Protein AF-A0A3M2M0C8-F1 (afdb_monomer)

pLDDT: mean 87.34, std 14.23, range [45.69, 97.81]

Organism: NCBI:txid2483351

Sequence (74 aa):
MIGTSGTVPARAVILVVLRRMFPAWDIHLCGRGIWRAEGPMLISASSCDGFVQALGDADPEALARAAEGLRLPA

Mean predicted aligned error: 6.17 Å

Solvent-accessible surface area (backbone atoms only — not comparable to full-atom values): 4524 Å² total; per-residue (Å²): 140,80,90,69,92,63,80,76,53,68,68,59,56,50,52,56,50,50,42,67,41,38,71,83,36,57,65,51,72,45,99,84,63,33,41,36,34,44,56,102,56,83,46,75,25,79,44,69,69,60,36,53,51,53,47,33,76,73,38,53,67,41,44,52,57,36,47,66,77,58,64,69,82,130

Structure (mmCIF, N/CA/C/O backbone):
data_AF-A0A3M2M0C8-F1
#
_entry.id   AF-A0A3M2M0C8-F1
#
loop_
_atom_site.group_PDB
_atom_site.id
_atom_site.type_symbol
_atom_site.label_atom_id
_atom_site.label_alt_id
_atom_site.label_comp_id
_atom_site.label_asym_id
_atom_site.label_entity_id
_atom_site.label_seq_id
_atom_site.pdbx_PDB_ins_code
_atom_site.Cartn_x
_atom_site.Cartn_y
_atom_site.Cartn_z
_atom_site.occupancy
_atom_site.B_iso_or_equiv
_atom_site.auth_seq_id
_atom_site.auth_comp_id
_atom_site.auth_asym_id
_atom_site.auth_atom_id
_atom_site.pdbx_PDB_model_num
ATOM 1 N N . MET A 1 1 ? -0.729 -18.744 -29.917 1.00 46.41 1 MET A N 1
ATOM 2 C CA . MET A 1 1 ? 0.597 -18.776 -29.269 1.00 46.41 1 MET A CA 1
ATOM 3 C C . MET A 1 1 ? 1.225 -17.404 -29.422 1.00 46.41 1 MET A C 1
ATOM 5 O O . MET A 1 1 ? 1.551 -17.036 -30.539 1.00 46.41 1 MET A O 1
ATOM 9 N N . ILE A 1 2 ? 1.325 -16.631 -28.343 1.00 49.44 2 ILE A N 1
ATOM 10 C CA . ILE A 1 2 ? 2.106 -15.390 -28.322 1.00 49.44 2 ILE A CA 1
ATOM 11 C C . ILE A 1 2 ? 3.029 -15.529 -27.121 1.00 49.44 2 ILE A C 1
ATOM 13 O O . ILE A 1 2 ? 2.589 -15.446 -25.978 1.00 49.44 2 ILE A O 1
ATOM 17 N N . GLY A 1 3 ? 4.285 -15.867 -27.395 1.00 52.56 3 GLY A N 1
ATOM 18 C CA . GLY A 1 3 ? 5.325 -15.898 -26.384 1.00 52.56 3 GLY A CA 1
ATOM 19 C C . GLY A 1 3 ? 5.659 -14.468 -25.993 1.00 52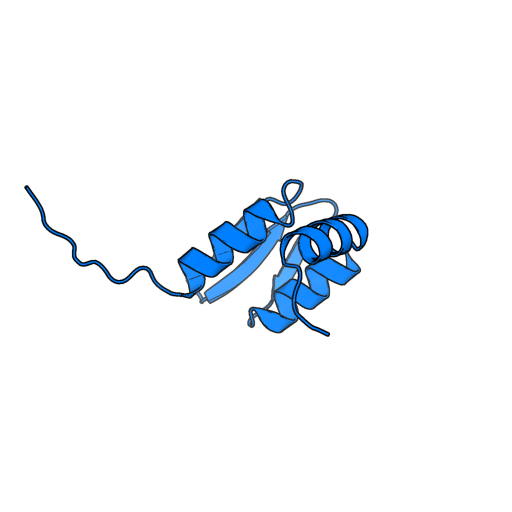.56 3 GLY A C 1
ATOM 20 O O . GLY A 1 3 ? 6.312 -13.757 -26.749 1.00 52.56 3 GLY A O 1
ATOM 21 N N . THR A 1 4 ? 5.218 -14.042 -24.817 1.00 55.41 4 THR A N 1
ATOM 22 C CA . THR A 1 4 ? 5.838 -12.911 -24.138 1.00 55.41 4 THR A CA 1
ATOM 23 C C . THR A 1 4 ? 6.797 -13.486 -23.108 1.00 55.41 4 THR A C 1
ATOM 25 O O . THR A 1 4 ? 6.391 -13.787 -21.988 1.00 55.41 4 THR A O 1
ATOM 28 N N . SER A 1 5 ? 8.088 -13.561 -23.431 1.00 61.16 5 SER A N 1
ATOM 29 C CA . SER A 1 5 ? 9.115 -13.368 -22.396 1.00 61.16 5 SER A CA 1
ATOM 30 C C . SER A 1 5 ? 9.086 -11.886 -22.002 1.00 61.16 5 SER A C 1
ATOM 32 O O . SER A 1 5 ? 9.996 -11.123 -22.300 1.00 61.16 5 SER A O 1
ATOM 34 N N . GLY A 1 6 ? 7.948 -11.438 -21.471 1.00 58.66 6 GLY A N 1
ATOM 35 C CA . GLY A 1 6 ? 7.704 -10.060 -21.088 1.00 58.66 6 GLY A CA 1
ATOM 36 C C . GLY A 1 6 ? 8.239 -9.879 -19.686 1.00 58.66 6 GLY A C 1
ATOM 37 O O . GLY A 1 6 ? 7.656 -10.391 -18.734 1.00 58.66 6 GLY A O 1
ATOM 38 N N . THR A 1 7 ? 9.365 -9.191 -19.556 1.00 73.81 7 THR A N 1
ATOM 39 C CA . THR A 1 7 ? 9.931 -8.829 -18.261 1.00 73.81 7 THR A CA 1
ATOM 40 C C . THR A 1 7 ? 8.859 -8.102 -17.452 1.00 73.81 7 THR A C 1
ATOM 42 O O . THR A 1 7 ? 8.415 -7.020 -17.840 1.00 73.81 7 THR A O 1
ATOM 45 N N . VAL A 1 8 ? 8.403 -8.699 -16.349 1.00 79.19 8 VAL A N 1
ATOM 46 C CA . VAL A 1 8 ? 7.451 -8.039 -15.451 1.00 79.19 8 VAL A CA 1
ATOM 47 C C . VAL A 1 8 ? 8.156 -6.805 -14.882 1.00 79.19 8 VAL A C 1
ATOM 49 O O . VAL A 1 8 ? 9.225 -6.951 -14.284 1.00 79.1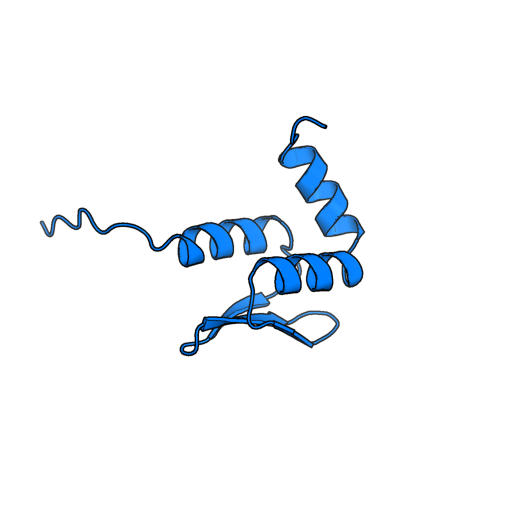9 8 VAL A O 1
ATOM 52 N N . PRO A 1 9 ? 7.617 -5.582 -15.055 1.00 87.12 9 PRO A N 1
ATOM 53 C CA . PRO A 1 9 ? 8.240 -4.397 -14.484 1.00 87.12 9 PRO A CA 1
ATOM 54 C C . PRO A 1 9 ? 8.354 -4.557 -12.966 1.00 87.12 9 PRO A C 1
ATOM 56 O O . PRO A 1 9 ? 7.368 -4.917 -12.326 1.00 87.12 9 PRO A O 1
ATOM 59 N N . ALA A 1 10 ? 9.507 -4.234 -12.374 1.00 89.19 10 ALA A N 1
ATOM 60 C CA . ALA A 1 10 ? 9.719 -4.362 -10.925 1.00 89.19 10 ALA A CA 1
ATOM 61 C C . ALA A 1 10 ? 8.598 -3.692 -10.105 1.00 89.19 10 ALA A C 1
ATOM 63 O O . ALA A 1 10 ? 8.068 -4.266 -9.160 1.00 89.19 10 ALA A O 1
ATOM 64 N N . ARG A 1 11 ? 8.136 -2.522 -10.558 1.00 90.12 11 ARG A N 1
ATOM 65 C CA . ARG A 1 11 ? 6.983 -1.800 -9.996 1.00 90.12 11 ARG A CA 1
ATOM 66 C C . ARG A 1 11 ? 5.679 -2.607 -9.955 1.00 90.12 11 ARG A C 1
ATOM 68 O O . ARG A 1 11 ? 4.910 -2.454 -9.018 1.00 90.12 11 ARG A O 1
ATOM 75 N N . ALA A 1 12 ? 5.421 -3.463 -10.943 1.00 90.38 12 ALA A N 1
ATOM 76 C CA . ALA A 1 12 ? 4.229 -4.307 -10.962 1.00 90.38 12 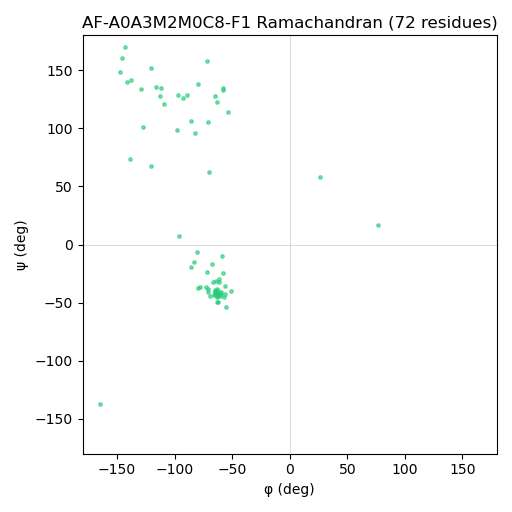ALA A CA 1
ATOM 77 C C . ALA A 1 12 ? 4.335 -5.440 -9.931 1.00 90.38 12 ALA A C 1
ATOM 79 O O . ALA A 1 12 ? 3.349 -5.758 -9.274 1.00 90.38 12 ALA A O 1
ATOM 80 N N . VAL A 1 13 ? 5.538 -5.996 -9.740 1.00 92.44 13 VAL A N 1
ATOM 81 C CA . VAL A 1 13 ? 5.804 -6.982 -8.681 1.00 92.44 13 VAL A CA 1
ATOM 82 C C . VAL A 1 13 ? 5.599 -6.349 -7.307 1.00 92.44 13 VAL A C 1
ATOM 84 O O . VAL A 1 13 ? 4.850 -6.879 -6.492 1.00 92.44 13 VAL A O 1
ATOM 87 N N . ILE A 1 14 ? 6.196 -5.177 -7.082 1.00 93.62 14 ILE A N 1
ATOM 88 C CA . ILE A 1 14 ? 6.048 -4.414 -5.838 1.00 93.62 14 ILE A CA 1
ATOM 89 C C . ILE A 1 14 ? 4.572 -4.104 -5.566 1.00 93.62 14 ILE A C 1
ATOM 91 O O . ILE A 1 14 ? 4.099 -4.335 -4.461 1.00 93.62 14 ILE A O 1
ATOM 95 N N . LEU A 1 15 ? 3.814 -3.660 -6.573 1.00 94.75 15 LEU A N 1
ATOM 96 C CA . LEU A 1 15 ? 2.384 -3.383 -6.421 1.00 94.75 15 LEU A CA 1
ATOM 97 C C . LEU A 1 15 ? 1.600 -4.602 -5.910 1.00 94.75 15 LEU A C 1
ATOM 99 O O . LEU A 1 15 ? 0.746 -4.468 -5.036 1.00 94.75 15 LEU A O 1
ATOM 103 N N . VAL A 1 16 ? 1.895 -5.793 -6.436 1.00 94.25 16 VAL A N 1
ATOM 104 C CA . VAL A 1 16 ? 1.268 -7.043 -5.980 1.00 94.25 16 VAL A CA 1
ATOM 105 C C . VAL A 1 16 ? 1.643 -7.354 -4.533 1.00 94.25 16 VAL A C 1
ATOM 107 O O . VAL A 1 16 ? 0.779 -7.772 -3.765 1.00 94.25 16 VAL A O 1
ATOM 110 N N . VAL A 1 17 ? 2.9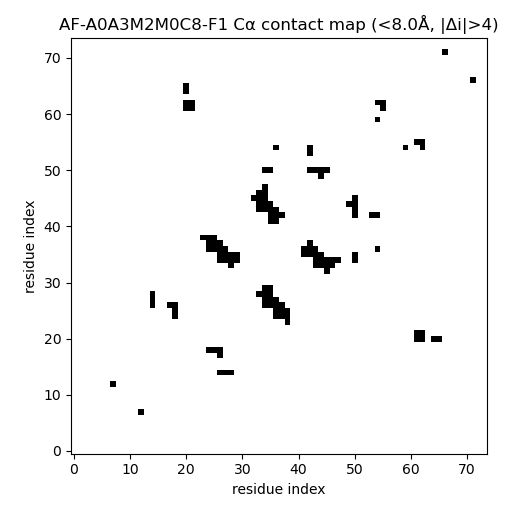02 -7.137 -4.150 1.00 93.44 17 VAL A N 1
ATOM 111 C CA . VAL A 1 17 ? 3.359 -7.327 -2.767 1.00 93.44 17 VAL A CA 1
ATOM 112 C C . VAL A 1 17 ? 2.630 -6.367 -1.827 1.00 93.44 17 VAL A C 1
ATOM 114 O O . VAL A 1 17 ? 2.026 -6.819 -0.859 1.00 93.44 17 VAL A O 1
ATOM 117 N N . LEU A 1 18 ? 2.578 -5.075 -2.154 1.00 95.06 18 LEU A N 1
ATOM 118 C CA . LEU A 1 18 ? 1.919 -4.065 -1.321 1.00 95.06 18 LEU A CA 1
ATOM 119 C C . LEU A 1 18 ? 0.430 -4.355 -1.118 1.00 95.06 18 LEU A C 1
ATOM 121 O O . LEU A 1 18 ? -0.050 -4.299 0.008 1.00 95.06 18 LEU A O 1
ATOM 125 N N . ARG A 1 19 ? -0.288 -4.762 -2.171 1.00 96.00 19 ARG A N 1
ATOM 126 C CA . ARG A 1 19 ? -1.705 -5.161 -2.063 1.00 96.00 19 ARG A CA 1
ATOM 127 C C . ARG A 1 19 ? -1.929 -6.368 -1.153 1.00 96.00 19 ARG A C 1
ATOM 129 O O . ARG A 1 19 ? -2.990 -6.494 -0.556 1.00 96.00 19 ARG A O 1
ATOM 136 N N . ARG A 1 20 ? -0.951 -7.273 -1.055 1.00 93.62 20 ARG A N 1
ATOM 137 C CA . ARG A 1 20 ? -1.015 -8.417 -0.132 1.00 93.62 20 ARG A CA 1
ATOM 138 C C . ARG A 1 20 ? -0.703 -8.012 1.304 1.00 93.62 20 ARG A C 1
ATOM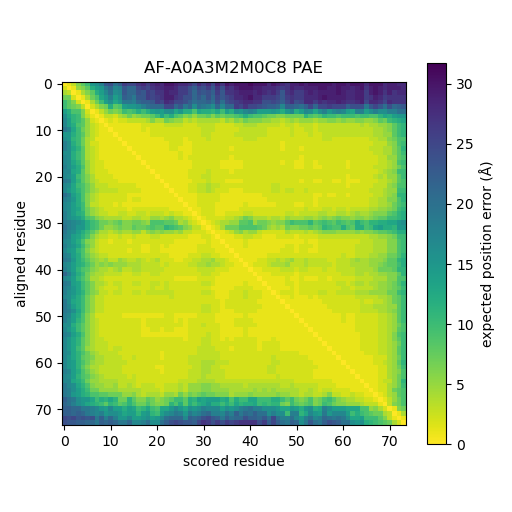 140 O O . ARG A 1 20 ? -1.302 -8.565 2.217 1.00 93.62 20 ARG A O 1
ATOM 147 N N . MET A 1 21 ? 0.226 -7.077 1.493 1.00 93.69 21 MET A N 1
ATOM 148 C CA . MET A 1 21 ? 0.608 -6.570 2.814 1.00 93.69 21 MET A CA 1
ATOM 149 C C . MET A 1 21 ? -0.490 -5.696 3.433 1.00 93.69 21 MET A C 1
ATOM 151 O O . MET A 1 21 ? -0.745 -5.791 4.628 1.00 93.69 21 MET A O 1
ATOM 155 N N . PHE A 1 22 ? -1.166 -4.891 2.612 1.00 95.50 22 PHE A N 1
ATOM 156 C CA . PHE A 1 22 ? -2.178 -3.919 3.027 1.00 95.50 22 PHE A CA 1
ATOM 157 C C . PHE A 1 22 ? -3.530 -4.217 2.356 1.00 95.50 22 PHE A C 1
ATOM 159 O O . PHE A 1 22 ? -3.993 -3.442 1.519 1.00 95.50 22 PHE A O 1
ATOM 166 N N . PRO A 1 23 ? -4.192 -5.340 2.692 1.00 94.56 23 PRO A N 1
ATOM 167 C CA . PRO A 1 23 ? -5.399 -5.787 1.992 1.00 94.56 23 PRO A CA 1
ATOM 168 C C . PRO A 1 23 ? -6.615 -4.871 2.191 1.00 94.56 23 PRO A C 1
ATOM 170 O O . PRO A 1 23 ? -7.576 -4.966 1.433 1.00 94.56 23 PRO A O 1
ATOM 173 N N . ALA A 1 24 ? -6.592 -3.999 3.203 1.00 95.44 24 ALA A N 1
ATOM 174 C CA . ALA A 1 24 ? -7.645 -3.016 3.458 1.00 95.44 24 ALA A CA 1
ATOM 175 C C . ALA A 1 24 ? -7.539 -1.755 2.576 1.00 95.44 24 ALA A C 1
ATOM 177 O O . ALA A 1 24 ? -8.429 -0.909 2.621 1.00 95.44 24 ALA A O 1
ATOM 178 N N . TRP A 1 25 ? -6.464 -1.622 1.795 1.00 97.25 25 TRP A N 1
ATOM 179 C CA . TRP A 1 25 ? -6.165 -0.437 1.000 1.00 97.25 25 TRP A CA 1
ATOM 180 C C . TRP A 1 25 ? -6.292 -0.729 -0.495 1.00 97.25 25 TRP A C 1
ATOM 182 O O . TRP A 1 25 ? -5.749 -1.717 -0.997 1.00 97.25 25 TRP A O 1
ATOM 192 N N . ASP A 1 26 ? -6.940 0.170 -1.237 1.00 97.50 26 ASP A N 1
ATOM 193 C CA . ASP A 1 26 ? -6.896 0.144 -2.698 1.00 97.50 26 ASP A CA 1
ATOM 194 C C . ASP A 1 26 ? -5.614 0.820 -3.189 1.00 97.50 26 ASP A C 1
ATOM 196 O O . ASP A 1 26 ? -5.508 2.045 -3.285 1.00 97.50 26 ASP A O 1
ATOM 200 N N . ILE A 1 27 ? -4.603 -0.004 -3.460 1.00 97.81 27 ILE A N 1
ATOM 201 C CA . ILE A 1 27 ? -3.277 0.452 -3.872 1.00 97.81 27 ILE A CA 1
ATOM 202 C C . ILE A 1 27 ? -3.155 0.397 -5.390 1.00 97.81 27 ILE A C 1
ATOM 204 O O . ILE A 1 27 ? -3.360 -0.654 -6.001 1.00 97.81 27 ILE A O 1
ATOM 208 N N . HIS A 1 28 ? -2.729 1.488 -6.020 1.00 95.88 28 HIS A N 1
ATOM 209 C CA . HIS A 1 28 ? -2.491 1.551 -7.460 1.00 95.88 28 HIS A CA 1
ATOM 210 C C . HIS A 1 28 ? -1.315 2.469 -7.820 1.00 95.88 28 HIS A C 1
ATOM 212 O O . HIS A 1 28 ? -0.880 3.318 -7.042 1.00 95.88 28 HIS A O 1
ATOM 218 N N . LEU A 1 29 ? -0.779 2.281 -9.030 1.00 93.56 29 LEU A N 1
ATOM 219 C CA . LEU A 1 29 ? 0.265 3.133 -9.595 1.00 93.56 29 LEU A CA 1
ATOM 220 C C . LEU A 1 29 ? -0.330 3.967 -10.730 1.00 93.56 29 LEU A C 1
ATOM 222 O O . LEU A 1 29 ? -0.817 3.425 -11.722 1.00 93.56 29 LEU A O 1
ATOM 226 N N . CYS A 1 30 ? -0.266 5.287 -10.606 1.00 89.25 30 CYS A N 1
ATOM 227 C CA . CYS A 1 30 ? -0.728 6.189 -11.652 1.00 89.25 30 CYS A CA 1
ATOM 228 C C . CYS A 1 30 ? 0.217 6.175 -12.862 1.00 89.25 30 CYS A C 1
ATOM 230 O O . 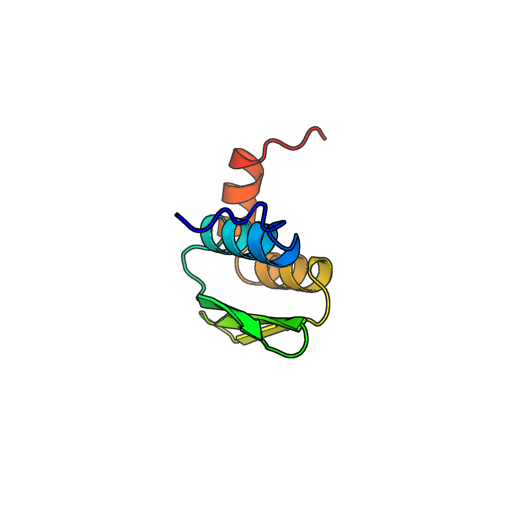CYS A 1 30 ? 1.416 5.927 -12.731 1.00 89.25 30 CYS A O 1
ATOM 232 N N . GLY A 1 31 ? -0.285 6.579 -14.036 1.00 80.62 31 GLY A N 1
ATOM 233 C CA . GLY A 1 31 ? 0.496 6.649 -15.284 1.00 80.62 31 GLY A CA 1
ATOM 234 C C . GLY A 1 31 ? 1.731 7.568 -15.252 1.00 80.62 31 GLY A C 1
ATOM 235 O O . GLY A 1 31 ? 2.551 7.520 -16.160 1.00 80.62 31 GLY A O 1
ATOM 236 N N . ARG A 1 32 ? 1.897 8.377 -14.195 1.00 84.25 32 ARG A N 1
ATOM 237 C CA . ARG A 1 32 ? 3.084 9.213 -13.934 1.00 84.25 32 ARG A CA 1
ATOM 238 C C . ARG A 1 32 ? 4.108 8.566 -12.985 1.00 84.25 32 ARG A C 1
ATOM 240 O O . ARG A 1 32 ? 5.037 9.240 -12.564 1.00 84.25 32 ARG A O 1
ATOM 247 N N . GLY A 1 33 ? 3.929 7.296 -12.614 1.00 86.62 33 GLY A N 1
ATOM 248 C CA . GLY A 1 33 ? 4.807 6.599 -11.664 1.00 86.62 33 GLY A CA 1
ATOM 249 C C . GLY A 1 33 ? 4.584 6.983 -10.197 1.00 86.62 33 GLY A C 1
ATOM 250 O O . GLY A 1 33 ? 5.446 6.718 -9.369 1.00 86.62 33 GLY A O 1
ATOM 251 N N . ILE A 1 34 ? 3.444 7.601 -9.880 1.00 94.12 34 ILE A N 1
ATOM 252 C CA . ILE A 1 34 ? 3.064 7.974 -8.511 1.00 94.12 34 ILE A CA 1
ATOM 253 C C . ILE A 1 34 ? 2.311 6.814 -7.864 1.00 94.12 34 ILE A C 1
ATOM 255 O O . ILE A 1 34 ? 1.344 6.315 -8.446 1.00 94.12 34 ILE A O 1
ATOM 259 N N . TRP A 1 35 ? 2.739 6.421 -6.669 1.00 97.19 35 TRP A N 1
ATOM 260 C CA . TRP A 1 35 ? 2.070 5.426 -5.837 1.00 97.19 35 TRP A CA 1
ATOM 261 C C . TRP A 1 35 ? 0.896 6.062 -5.108 1.00 97.19 35 TRP A C 1
ATOM 263 O O . TRP A 1 35 ? 1.017 7.190 -4.621 1.00 97.19 35 TRP A O 1
ATOM 273 N N . ARG A 1 36 ? -0.233 5.356 -5.046 1.00 97.50 36 ARG A N 1
ATOM 274 C CA . ARG A 1 36 ? -1.439 5.797 -4.346 1.00 97.50 36 ARG A CA 1
ATOM 275 C C . ARG A 1 36 ? -2.077 4.664 -3.566 1.00 97.50 36 ARG A C 1
ATOM 277 O O . ARG A 1 36 ? -2.102 3.536 -4.053 1.00 97.50 36 ARG A O 1
ATOM 284 N N . ALA A 1 37 ? -2.586 4.990 -2.383 1.00 97.75 37 ALA A N 1
ATOM 285 C CA . ALA A 1 37 ? -3.444 4.121 -1.592 1.00 97.75 37 ALA A CA 1
ATOM 286 C C . ALA A 1 37 ? -4.694 4.891 -1.177 1.00 97.75 37 ALA A C 1
ATOM 288 O O . ALA A 1 37 ? -4.595 6.025 -0.696 1.00 97.75 37 ALA A O 1
ATOM 289 N N . GLU A 1 38 ? -5.846 4.254 -1.341 1.00 97.06 38 GLU A N 1
ATOM 290 C CA . GLU A 1 38 ? -7.125 4.745 -0.839 1.00 97.06 38 GLU A CA 1
ATOM 291 C C . GLU A 1 38 ? -7.614 3.814 0.274 1.00 97.06 38 GLU A C 1
ATOM 293 O O . GLU A 1 38 ? -7.644 2.594 0.115 1.00 97.06 38 GLU A O 1
ATOM 298 N N . GLY A 1 39 ? -7.947 4.394 1.423 1.00 93.38 39 GLY A N 1
ATOM 299 C CA . GLY A 1 39 ? -8.386 3.689 2.623 1.00 93.38 39 GLY A CA 1
ATOM 300 C C . GLY A 1 39 ? -9.038 4.682 3.591 1.00 93.38 39 GLY A C 1
ATOM 301 O O . GLY A 1 39 ? -9.766 5.567 3.138 1.00 93.38 39 GLY A O 1
ATOM 302 N N . PRO A 1 40 ? -8.754 4.618 4.905 1.00 91.44 40 PRO A N 1
ATOM 303 C CA . PRO A 1 40 ? -9.202 5.636 5.864 1.00 91.44 40 PRO A CA 1
ATOM 304 C C . PRO A 1 40 ? -8.728 7.060 5.525 1.00 91.44 40 PRO A C 1
ATOM 306 O O . PRO A 1 40 ? -9.353 8.039 5.925 1.00 91.44 40 PRO A O 1
ATOM 309 N N . MET A 1 41 ? -7.625 7.174 4.781 1.00 94.62 41 MET A N 1
ATOM 310 C CA . MET A 1 41 ? -7.128 8.423 4.212 1.00 94.62 41 MET A CA 1
ATOM 311 C C . MET A 1 41 ? -6.516 8.189 2.828 1.00 94.62 41 MET A C 1
ATOM 313 O O . MET A 1 41 ? -6.323 7.050 2.407 1.00 94.62 41 MET A O 1
ATOM 317 N N . LEU A 1 42 ? -6.212 9.274 2.115 1.00 96.25 42 LEU A N 1
ATOM 318 C CA . LEU A 1 42 ? -5.506 9.219 0.838 1.00 96.25 42 LEU A CA 1
ATOM 319 C C . LEU A 1 42 ? -4.004 9.362 1.065 1.00 96.25 42 LEU A C 1
ATOM 321 O O . LEU A 1 42 ? -3.551 10.352 1.639 1.00 96.25 42 LEU A O 1
ATOM 325 N N . ILE A 1 43 ? -3.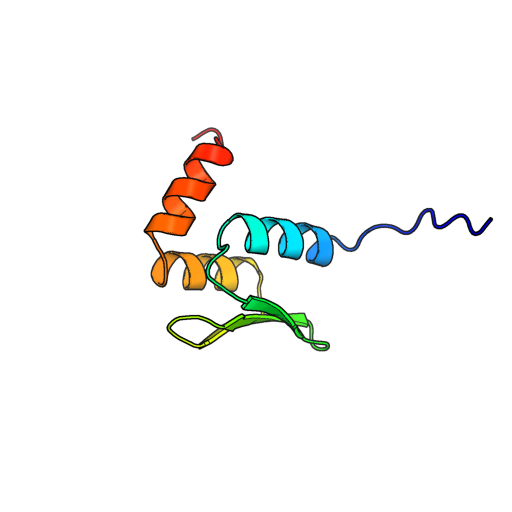232 8.408 0.551 1.00 97.38 43 ILE A N 1
ATOM 326 C CA . ILE A 1 43 ? -1.768 8.445 0.581 1.00 97.38 43 ILE A CA 1
ATOM 327 C C . ILE A 1 43 ? -1.261 8.526 -0.850 1.00 97.38 43 ILE A C 1
ATOM 329 O O . ILE A 1 43 ? -1.713 7.789 -1.728 1.00 97.38 43 ILE A O 1
ATOM 333 N N . SER A 1 44 ? -0.289 9.404 -1.091 1.00 96.62 44 SER A N 1
ATOM 334 C CA . SER A 1 44 ? 0.417 9.452 -2.366 1.00 96.62 44 SER A CA 1
ATOM 335 C C . SER A 1 44 ? 1.896 9.733 -2.173 1.00 96.62 44 SER A C 1
ATOM 337 O O . SER A 1 44 ? 2.251 10.595 -1.373 1.00 96.62 44 SER A O 1
ATOM 339 N N . ALA A 1 45 ? 2.745 9.060 -2.944 1.00 96.69 45 ALA A N 1
ATOM 340 C CA . ALA A 1 45 ? 4.184 9.288 -2.919 1.00 96.69 45 ALA A CA 1
ATOM 341 C C . ALA A 1 45 ? 4.812 9.064 -4.300 1.00 96.69 45 ALA A C 1
ATOM 343 O O . ALA A 1 45 ? 4.352 8.248 -5.103 1.00 96.69 45 ALA A O 1
ATOM 344 N N . SER A 1 46 ? 5.882 9.806 -4.585 1.00 94.44 46 SER A N 1
ATOM 345 C CA . SER A 1 46 ? 6.657 9.683 -5.826 1.00 94.44 46 SER A CA 1
ATOM 346 C C . SER A 1 46 ? 7.694 8.557 -5.785 1.00 94.44 46 SER A C 1
ATOM 348 O O . SER A 1 46 ? 8.194 8.159 -6.835 1.00 94.44 46 SER A O 1
ATOM 350 N N . SER A 1 47 ? 8.007 8.027 -4.601 1.00 94.44 47 SER A N 1
ATOM 351 C CA . SER A 1 47 ? 8.921 6.902 -4.397 1.00 94.44 47 SER A CA 1
ATOM 352 C C . SER A 1 47 ? 8.211 5.740 -3.708 1.00 94.44 47 SER A C 1
ATOM 354 O O . SER A 1 47 ? 7.255 5.941 -2.960 1.00 94.44 47 SER A O 1
ATOM 356 N N . CYS A 1 48 ? 8.686 4.519 -3.962 1.00 94.25 48 CYS A N 1
ATOM 357 C CA . CYS A 1 48 ? 8.167 3.330 -3.288 1.00 94.25 48 CYS A CA 1
ATOM 358 C C . CYS A 1 48 ? 8.485 3.363 -1.788 1.00 94.25 48 CYS A C 1
ATOM 360 O O . CYS A 1 48 ? 7.608 3.091 -0.979 1.00 94.25 48 CYS A O 1
ATOM 362 N N . ASP A 1 49 ? 9.706 3.747 -1.412 1.00 94.75 49 ASP A N 1
ATOM 363 C CA . ASP A 1 49 ? 10.120 3.764 -0.004 1.00 94.75 49 ASP A CA 1
ATOM 364 C C . ASP A 1 49 ? 9.287 4.757 0.812 1.00 94.75 49 ASP A C 1
ATOM 366 O O . ASP A 1 49 ? 8.749 4.407 1.859 1.00 94.75 49 ASP A O 1
ATOM 370 N N . GLY A 1 50 ? 9.082 5.970 0.284 1.00 96.38 50 GLY A N 1
ATOM 371 C CA .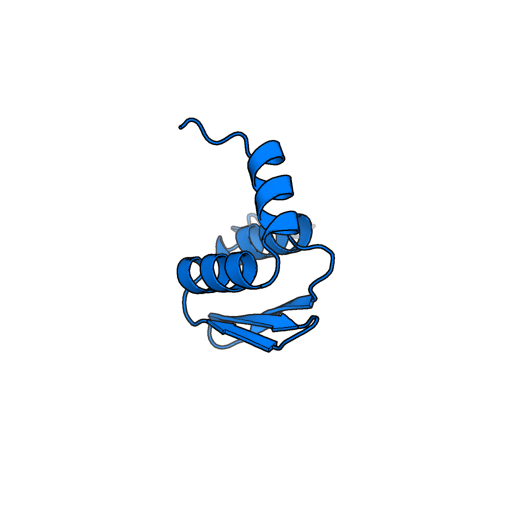 GLY A 1 50 ? 8.220 6.965 0.925 1.00 96.38 50 GLY A CA 1
ATOM 372 C C . GLY A 1 50 ? 6.758 6.520 0.993 1.00 96.38 50 GLY A C 1
ATOM 373 O O . GLY A 1 50 ? 6.056 6.847 1.945 1.00 96.38 50 GLY A O 1
ATOM 374 N N . PHE A 1 51 ? 6.301 5.737 0.014 1.00 97.06 51 PHE A N 1
ATOM 375 C CA . PHE A 1 51 ? 4.959 5.166 0.021 1.00 97.06 51 PHE A CA 1
ATOM 376 C C . PHE A 1 51 ? 4.780 4.096 1.105 1.00 97.06 51 PHE A C 1
ATOM 378 O O . PHE A 1 51 ? 3.778 4.112 1.814 1.00 97.06 51 PHE A O 1
ATOM 385 N N . VAL A 1 52 ? 5.752 3.190 1.250 1.00 95.81 52 VAL A N 1
ATOM 386 C CA . VAL A 1 52 ? 5.742 2.139 2.281 1.00 95.81 52 VAL A CA 1
ATOM 387 C C . VAL A 1 52 ? 5.823 2.744 3.675 1.00 95.81 52 VAL A C 1
ATOM 389 O O . VAL A 1 52 ? 5.066 2.327 4.546 1.00 95.81 52 VAL A O 1
ATOM 392 N N . GLN A 1 53 ? 6.680 3.751 3.871 1.00 96.12 53 GLN A N 1
ATOM 393 C CA . GLN A 1 53 ? 6.759 4.509 5.120 1.00 96.12 53 GLN A CA 1
ATOM 394 C C . GLN A 1 53 ? 5.386 5.094 5.483 1.00 96.12 53 GLN A C 1
ATOM 396 O O . GLN A 1 53 ? 4.862 4.812 6.554 1.00 96.12 53 GLN A O 1
ATOM 401 N N . ALA A 1 54 ? 4.763 5.832 4.557 1.00 97.19 54 ALA A N 1
ATOM 402 C CA . ALA A 1 54 ? 3.472 6.470 4.801 1.00 97.19 54 ALA A CA 1
ATOM 403 C C . ALA A 1 54 ? 2.341 5.458 5.063 1.00 97.19 54 ALA A C 1
ATOM 405 O O . ALA A 1 54 ? 1.491 5.701 5.913 1.00 97.19 54 ALA A O 1
ATOM 406 N N . LEU A 1 55 ? 2.329 4.319 4.361 1.00 96.94 55 LEU A N 1
ATOM 407 C CA . LEU A 1 55 ? 1.396 3.220 4.637 1.00 96.94 55 LEU A CA 1
ATOM 408 C C . LEU A 1 55 ? 1.632 2.594 6.016 1.00 96.94 55 LEU A C 1
ATOM 410 O O . LEU A 1 55 ? 0.672 2.274 6.706 1.00 96.94 55 LEU A O 1
ATOM 414 N N . GLY A 1 56 ? 2.891 2.437 6.423 1.00 95.88 56 GLY A N 1
ATOM 415 C CA . GLY A 1 56 ? 3.262 1.938 7.745 1.00 95.88 56 GLY A CA 1
ATOM 416 C C 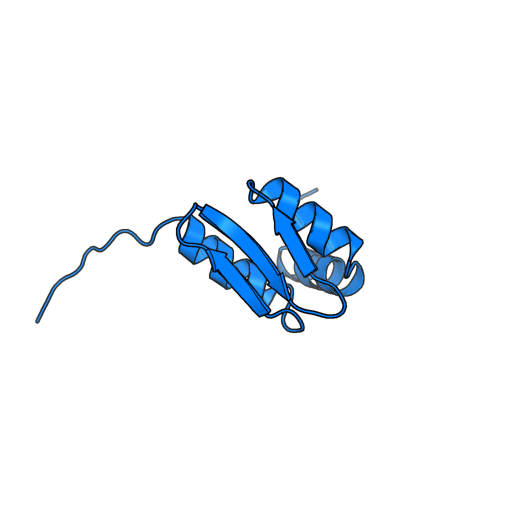. GLY A 1 56 ? 2.820 2.856 8.877 1.00 95.88 56 GLY A C 1
ATOM 417 O O . GLY A 1 56 ? 2.313 2.376 9.884 1.00 95.88 56 GLY A O 1
ATOM 418 N N . ASP A 1 57 ? 2.957 4.167 8.686 1.00 96.00 57 ASP A N 1
ATOM 419 C CA . ASP A 1 57 ? 2.481 5.168 9.643 1.00 96.00 57 ASP A CA 1
ATOM 420 C C . ASP A 1 57 ? 0.941 5.175 9.727 1.00 96.00 57 ASP A C 1
ATOM 422 O O . ASP A 1 57 ? 0.366 5.428 10.786 1.00 96.00 57 ASP A O 1
ATOM 426 N N . ALA A 1 58 ? 0.266 4.879 8.611 1.00 96.44 58 ALA A N 1
ATOM 427 C CA . ALA A 1 58 ? -1.191 4.848 8.495 1.00 96.44 58 ALA A CA 1
ATOM 428 C C . ALA A 1 58 ? -1.843 3.573 9.045 1.00 96.44 58 ALA A C 1
ATOM 430 O O . ALA A 1 58 ? -2.943 3.628 9.594 1.00 96.44 58 ALA A O 1
ATOM 431 N N . ASP A 1 59 ? -1.192 2.428 8.847 1.00 96.00 59 ASP A N 1
ATOM 432 C CA . ASP A 1 59 ? -1.660 1.104 9.251 1.00 96.00 59 ASP A CA 1
ATOM 433 C C . ASP A 1 59 ? -0.489 0.282 9.830 1.00 96.00 59 ASP A C 1
ATOM 435 O O . ASP A 1 59 ? 0.036 -0.638 9.182 1.00 96.00 59 ASP A O 1
ATOM 439 N N . PRO A 1 60 ? -0.050 0.615 11.063 1.00 94.94 60 PRO A N 1
ATOM 440 C CA . PRO A 1 60 ? 1.094 -0.042 11.692 1.00 94.94 60 PRO A CA 1
ATOM 441 C C . PRO A 1 60 ? 0.872 -1.543 11.901 1.00 94.94 60 PRO A C 1
ATOM 443 O O . PRO A 1 60 ? 1.811 -2.336 11.828 1.00 94.94 60 PRO A O 1
ATOM 446 N N . GLU A 1 61 ? -0.375 -1.955 12.138 1.00 93.31 61 GLU A N 1
ATOM 447 C CA . GLU A 1 61 ? -0.736 -3.356 12.358 1.00 93.31 61 GLU A CA 1
ATOM 448 C C . GLU A 1 61 ? -0.633 -4.190 11.076 1.00 93.31 61 GLU A C 1
ATOM 450 O O . GLU A 1 61 ? -0.163 -5.332 11.116 1.00 93.31 61 GLU A O 1
ATOM 455 N N . ALA A 1 62 ? -1.065 -3.663 9.924 1.00 92.44 62 ALA A N 1
ATOM 456 C CA . ALA A 1 62 ? -0.851 -4.332 8.643 1.00 92.44 62 ALA A CA 1
ATOM 457 C C . ALA A 1 62 ? 0.642 -4.468 8.328 1.00 92.44 62 ALA A C 1
ATOM 459 O O . ALA A 1 62 ? 1.081 -5.557 7.947 1.00 92.44 62 ALA A O 1
ATOM 460 N N . LEU A 1 63 ? 1.437 -3.418 8.566 1.00 92.50 63 LEU A N 1
ATOM 461 C CA . LEU A 1 63 ? 2.882 -3.479 8.353 1.00 92.50 63 LEU A CA 1
ATOM 462 C C . LEU A 1 63 ? 3.555 -4.513 9.270 1.00 92.50 63 LEU A C 1
ATOM 464 O O . LEU A 1 63 ? 4.355 -5.315 8.791 1.00 92.50 63 LEU A O 1
ATOM 468 N N . ALA A 1 64 ? 3.202 -4.553 10.558 1.00 91.94 64 ALA A N 1
ATOM 469 C CA . ALA A 1 64 ? 3.744 -5.530 11.503 1.00 91.94 64 ALA A CA 1
ATOM 470 C C . ALA A 1 64 ? 3.415 -6.977 11.094 1.00 91.94 64 ALA A C 1
ATOM 472 O O . ALA A 1 64 ? 4.295 -7.840 11.075 1.00 91.94 64 ALA A O 1
ATOM 473 N N . ARG A 1 65 ? 2.164 -7.244 10.690 1.00 90.31 65 ARG A N 1
ATOM 474 C CA . ARG A 1 65 ? 1.750 -8.565 10.182 1.00 90.31 65 ARG A CA 1
ATOM 475 C C . ARG A 1 65 ? 2.498 -8.952 8.910 1.00 90.31 65 ARG A C 1
ATOM 477 O O . ARG A 1 65 ? 2.911 -10.101 8.762 1.00 90.31 65 ARG A O 1
ATOM 484 N N . ALA A 1 66 ? 2.683 -8.003 7.999 1.00 88.38 66 ALA A N 1
ATOM 485 C CA . ALA A 1 66 ? 3.440 -8.227 6.780 1.00 88.38 66 ALA A CA 1
ATOM 486 C C . ALA A 1 66 ? 4.923 -8.521 7.062 1.00 88.38 66 ALA A C 1
ATOM 488 O O . ALA A 1 66 ? 5.492 -9.415 6.437 1.00 88.38 66 ALA A O 1
ATOM 489 N N . ALA A 1 67 ? 5.533 -7.813 8.017 1.00 85.88 67 ALA A N 1
ATOM 490 C CA . ALA A 1 67 ? 6.921 -8.014 8.422 1.00 85.88 67 ALA A CA 1
ATOM 491 C C . ALA A 1 67 ? 7.165 -9.418 9.005 1.00 85.88 67 ALA A C 1
ATOM 493 O O . ALA A 1 67 ? 8.156 -10.054 8.645 1.00 85.88 67 ALA A O 1
ATOM 494 N N . GLU A 1 68 ? 6.236 -9.947 9.811 1.00 85.62 68 GLU A N 1
ATOM 495 C CA . GLU A 1 68 ? 6.312 -11.331 10.312 1.00 85.62 68 GLU A CA 1
ATOM 496 C C . GLU A 1 68 ? 6.319 -12.349 9.158 1.00 85.62 68 GLU A C 1
ATOM 498 O O . GLU A 1 68 ? 7.098 -13.303 9.161 1.00 85.62 68 GLU A O 1
ATOM 503 N N . GLY A 1 69 ? 5.500 -12.116 8.125 1.00 74.75 69 GLY A N 1
ATOM 504 C CA . GLY A 1 69 ? 5.454 -12.958 6.926 1.00 74.75 69 GLY A CA 1
ATOM 505 C C . GLY A 1 69 ? 6.674 -12.821 6.006 1.00 74.75 69 GLY A C 1
ATOM 506 O O . GLY A 1 69 ? 6.975 -13.742 5.249 1.00 74.75 69 GLY A O 1
ATOM 507 N N . LEU A 1 70 ? 7.379 -11.688 6.068 1.00 72.19 70 LEU A N 1
ATOM 508 C CA . LEU A 1 70 ? 8.579 -11.408 5.276 1.00 72.19 70 LEU A CA 1
ATOM 509 C C . LEU A 1 70 ? 9.864 -11.930 5.922 1.00 72.19 70 LEU A C 1
ATOM 511 O O . LEU A 1 70 ? 10.853 -12.058 5.203 1.00 72.19 70 LEU A O 1
ATOM 515 N N . ARG A 1 71 ? 9.848 -12.209 7.238 1.00 62.12 71 ARG A N 1
ATOM 516 C CA . ARG A 1 71 ? 10.977 -12.669 8.072 1.00 62.12 71 ARG A CA 1
ATOM 517 C C . ARG A 1 71 ? 12.334 -12.224 7.510 1.00 62.12 71 ARG A C 1
ATOM 519 O O . ARG A 1 71 ? 13.194 -13.035 7.170 1.00 62.12 71 ARG A O 1
ATOM 526 N N . LEU A 1 72 ? 12.478 -10.907 7.363 1.00 55.75 72 LEU A N 1
ATOM 527 C CA . LEU A 1 72 ? 13.726 -10.274 6.958 1.00 55.75 72 LEU A CA 1
ATOM 528 C C . LEU A 1 72 ? 14.741 -10.530 8.085 1.00 55.75 72 LEU A C 1
ATOM 530 O O . LEU A 1 72 ? 14.394 -10.292 9.246 1.00 55.75 72 LEU A O 1
ATOM 534 N N . PRO A 1 73 ? 15.943 -11.069 7.803 1.00 45.69 73 PRO A N 1
ATOM 535 C CA . PRO A 1 73 ? 16.971 -11.179 8.829 1.00 45.69 73 PRO A CA 1
ATOM 536 C C . PRO A 1 73 ? 17.271 -9.776 9.369 1.00 45.69 73 PRO A C 1
ATOM 538 O O . PRO A 1 73 ? 17.377 -8.830 8.585 1.00 45.69 73 PRO A O 1
ATOM 541 N N . ALA A 1 74 ? 17.323 -9.669 10.700 1.00 57.03 74 ALA A N 1
ATOM 542 C CA . ALA A 1 74 ? 17.690 -8.446 11.410 1.00 57.03 74 ALA A CA 1
ATOM 543 C C . ALA A 1 74 ? 19.084 -7.945 11.009 1.00 57.03 74 ALA A C 1
ATOM 545 O O . ALA A 1 74 ? 19.948 -8.799 10.693 1.00 57.03 74 ALA A O 1
#

Secondary structure (DSSP, 8-state):
---------HHHHHHHHHHHH-TTSEEEE-TTS-EEEESSSEEEESSHHHHHHHHHHH-HHHHHHHHHHH----

Nearest PDB structures (foldseek):
  2ykp-assembly1_A  TM=6.389E-01  e=1.791E+00  Homo sapiens
  2yko-assembly1_A  TM=5.696E-01  e=1.675E+00  Homo sapiens
  2yko-assembly1_B  TM=5.665E-01  e=2.046E+00  Homo sapiens
  6qpw-assembly1_C  TM=5.716E-01  e=7.277E+00  Saccharomyces cerevisiae S288C

Radius of gyration: 13.8 Å; Cα contacts (8 Å, |Δi|>4): 66; chains: 1; bounding box: 27×28×42 Å

Foldseek 3Di:
DDDPPPPDPPVNVLQVLVCVLCVQWDWDADPLRWTWTDHPDIDIDNDPVVRLVVVCVVCVPSNVVSCVVVVDPD